Protein AF-A0A963JSX0-F1 (afdb_monomer_lite)

pLDDT: mean 95.36, std 4.75, range [69.44, 98.25]

Foldseek 3Di:
DDPDDDDDDDDDDPPAQQPPHPPPDDGPHDHDVVVVVVVVVCVVVVVVVVVVVVVVVVD

Radius of gyration: 15.13 Å; chains: 1; bounding box: 31×30×34 Å

Structure (mmCIF, N/CA/C/O backbone):
data_AF-A0A963JSX0-F1
#
_entry.id   AF-A0A963JSX0-F1
#
loop_
_atom_site.group_PDB
_atom_site.id
_atom_site.type_symbol
_atom_site.label_atom_id
_atom_site.label_alt_id
_atom_site.label_comp_id
_atom_site.label_asym_id
_atom_site.label_entity_id
_atom_site.label_seq_id
_atom_site.pdbx_PDB_ins_code
_atom_site.Cartn_x
_atom_site.Cartn_y
_atom_site.Cartn_z
_atom_site.occupancy
_atom_site.B_iso_or_equiv
_atom_site.auth_seq_id
_atom_site.auth_comp_id
_atom_site.auth_asym_id
_atom_site.auth_atom_id
_atom_site.pdbx_PDB_model_num
ATOM 1 N N . MET A 1 1 ? 8.404 -8.038 17.900 1.00 78.38 1 MET A N 1
ATOM 2 C CA . MET A 1 1 ? 6.951 -7.902 18.145 1.00 78.38 1 MET A CA 1
ATOM 3 C C . MET A 1 1 ? 6.729 -6.747 19.103 1.00 78.38 1 MET A C 1
ATOM 5 O O . MET A 1 1 ? 7.524 -6.613 20.025 1.00 78.38 1 MET A O 1
ATOM 9 N N . VAL A 1 2 ? 5.702 -5.920 18.883 1.00 86.50 2 VAL A N 1
ATOM 10 C CA . VAL A 1 2 ? 5.375 -4.774 19.750 1.00 86.50 2 VAL A CA 1
ATOM 11 C C . VAL A 1 2 ? 4.008 -5.028 20.407 1.00 86.50 2 VAL A C 1
ATOM 13 O O . VAL A 1 2 ? 3.049 -5.255 19.672 1.00 86.50 2 VAL A O 1
ATOM 16 N N . PRO A 1 3 ? 3.889 -5.051 21.752 1.00 92.25 3 PRO A N 1
ATOM 17 C CA . PRO A 1 3 ? 2.684 -5.523 22.441 1.00 92.25 3 PRO A CA 1
ATOM 18 C C . PRO A 1 3 ? 1.616 -4.423 22.583 1.00 92.25 3 PRO A C 1
ATOM 20 O O . PRO A 1 3 ? 1.150 -4.132 23.681 1.00 92.25 3 PRO A O 1
ATOM 23 N N . HIS A 1 4 ? 1.229 -3.797 21.472 1.00 94.69 4 HIS A N 1
ATOM 24 C CA . HIS A 1 4 ? 0.062 -2.917 21.402 1.00 94.69 4 HIS A CA 1
ATOM 25 C C . HIS A 1 4 ? -0.701 -3.136 20.093 1.00 94.69 4 HIS A C 1
ATOM 27 O O . HIS A 1 4 ? -0.120 -3.536 19.080 1.00 94.69 4 HIS A O 1
ATOM 33 N N . LEU A 1 5 ? -2.008 -2.858 20.115 1.00 94.94 5 LEU A N 1
ATOM 34 C CA . LEU A 1 5 ? -2.856 -2.942 18.930 1.00 94.94 5 LEU A CA 1
ATOM 35 C C . LEU A 1 5 ? -2.394 -1.922 17.881 1.00 94.94 5 LEU A C 1
ATOM 37 O O . LEU A 1 5 ? -2.357 -0.724 18.149 1.00 94.94 5 LEU A O 1
ATOM 41 N N . HIS A 1 6 ? -2.071 -2.406 16.687 1.00 96.19 6 HIS A N 1
ATOM 42 C CA . HIS A 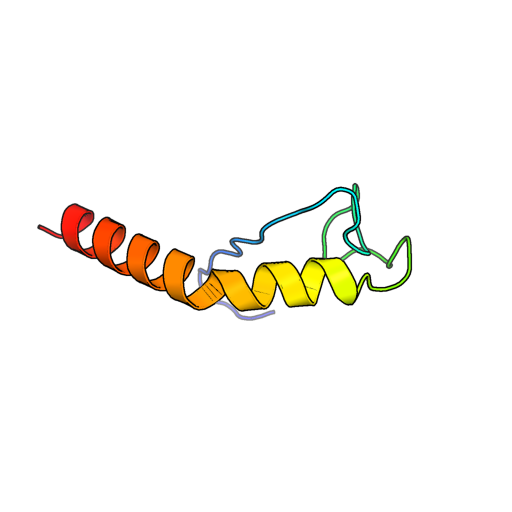1 6 ? -1.777 -1.591 15.514 1.00 96.19 6 HIS A CA 1
ATOM 43 C C . HIS A 1 6 ? -2.260 -2.318 14.259 1.00 96.19 6 HIS A C 1
ATOM 45 O O . HIS A 1 6 ? -2.388 -3.542 14.242 1.00 96.19 6 HIS A O 1
ATOM 51 N N . TRP A 1 7 ? -2.524 -1.551 13.205 1.00 95.81 7 TRP A N 1
ATOM 52 C CA . TRP A 1 7 ? -2.974 -2.069 11.919 1.00 95.81 7 TRP A CA 1
ATOM 53 C C . TRP A 1 7 ? -1.888 -1.854 10.868 1.00 95.81 7 TRP A C 1
ATOM 55 O O . TRP A 1 7 ? -1.313 -0.771 10.775 1.00 95.81 7 TRP A O 1
ATOM 65 N N . HIS A 1 8 ? -1.633 -2.870 10.047 1.00 96.62 8 HIS A N 1
ATOM 66 C CA . HIS A 1 8 ? -0.846 -2.726 8.827 1.00 96.62 8 HIS A CA 1
ATOM 67 C C . HIS A 1 8 ? -1.797 -2.497 7.650 1.00 96.62 8 HIS A C 1
ATOM 69 O O . HIS A 1 8 ? -2.552 -3.394 7.283 1.00 96.62 8 HIS A O 1
ATOM 75 N N . VAL A 1 9 ? -1.750 -1.311 7.046 1.00 95.25 9 VAL A N 1
ATOM 76 C CA . VAL A 1 9 ? -2.464 -0.999 5.799 1.00 95.25 9 VAL A CA 1
ATOM 77 C C . VAL A 1 9 ? -1.415 -0.848 4.703 1.00 95.25 9 VAL A C 1
ATOM 79 O O . VAL A 1 9 ? -0.619 0.085 4.738 1.00 95.25 9 VAL A O 1
ATOM 82 N N . ILE A 1 10 ? -1.357 -1.805 3.773 1.00 95.94 10 ILE A N 1
ATOM 83 C CA . ILE A 1 10 ? -0.268 -1.916 2.791 1.00 95.94 10 ILE A CA 1
ATOM 84 C C . ILE A 1 10 ? -0.861 -2.083 1.391 1.00 95.94 10 ILE A C 1
ATOM 86 O O . ILE A 1 10 ? -1.579 -3.050 1.136 1.00 95.94 10 ILE A O 1
ATOM 90 N N . ALA A 1 11 ? -0.544 -1.162 0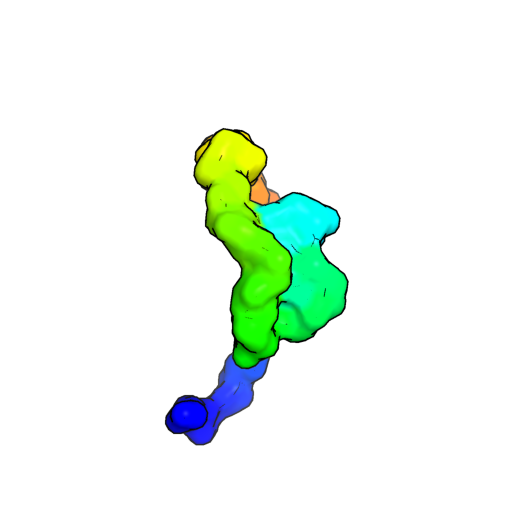.477 1.00 94.75 11 ALA A N 1
ATOM 91 C CA . ALA A 1 11 ? -0.888 -1.307 -0.936 1.00 94.75 11 ALA A CA 1
ATOM 92 C C . ALA A 1 11 ? -0.063 -2.442 -1.569 1.00 94.75 11 ALA A C 1
ATOM 94 O O . ALA A 1 11 ? 1.146 -2.526 -1.353 1.00 94.75 11 ALA A O 1
ATOM 95 N N . ARG A 1 12 ? -0.717 -3.320 -2.334 1.00 96.56 12 ARG A N 1
ATOM 96 C CA . ARG A 1 12 ? -0.105 -4.486 -2.991 1.00 96.56 12 ARG A CA 1
ATOM 97 C C . ARG A 1 12 ? -0.254 -4.372 -4.501 1.00 96.56 12 ARG A C 1
ATOM 99 O O . ARG A 1 12 ? -1.297 -3.923 -4.973 1.00 96.56 12 ARG A O 1
ATOM 106 N N . PHE A 1 13 ? 0.766 -4.803 -5.233 1.00 96.56 13 PHE A N 1
ATOM 107 C CA . PHE A 1 13 ? 0.811 -4.726 -6.692 1.00 96.56 13 PHE A CA 1
ATOM 108 C C . PHE A 1 13 ? 1.348 -6.037 -7.264 1.00 96.56 13 PHE A C 1
ATOM 110 O O . PHE A 1 13 ? 2.157 -6.707 -6.629 1.00 96.56 13 PHE A O 1
ATOM 117 N N . ASP A 1 14 ? 0.930 -6.393 -8.475 1.00 96.88 14 ASP A N 1
ATOM 118 C CA . ASP A 1 14 ? 1.394 -7.599 -9.174 1.00 96.88 14 ASP A CA 1
ATOM 119 C C . ASP A 1 14 ? 2.921 -7.640 -9.355 1.00 96.88 14 ASP A C 1
ATOM 121 O O . ASP A 1 14 ? 3.539 -8.701 -9.250 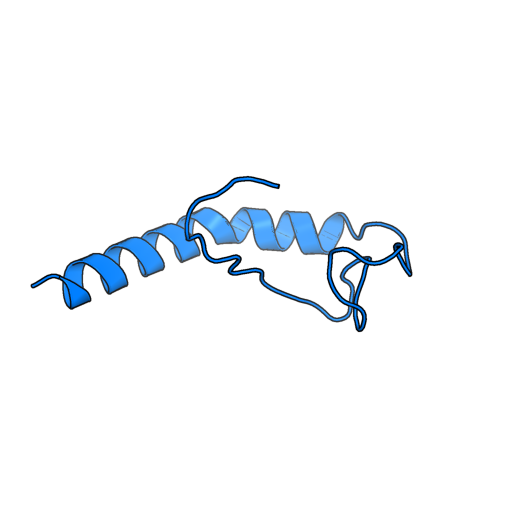1.00 96.88 14 ASP A O 1
ATOM 125 N N . TRP A 1 15 ? 3.533 -6.476 -9.557 1.00 96.50 15 TRP A N 1
ATOM 126 C CA . TRP A 1 15 ? 4.974 -6.299 -9.678 1.00 96.50 15 TRP A CA 1
ATOM 127 C C . TRP A 1 15 ? 5.708 -6.185 -8.336 1.00 96.50 15 TRP A C 1
ATOM 129 O O . TRP A 1 15 ? 6.941 -6.182 -8.339 1.00 96.50 15 TRP A O 1
ATOM 139 N N . ASP A 1 16 ? 5.009 -6.102 -7.194 1.00 96.44 16 ASP A N 1
ATOM 140 C CA . ASP A 1 16 ? 5.687 -6.004 -5.899 1.00 96.44 16 ASP A CA 1
ATOM 141 C C . ASP A 1 16 ? 6.537 -7.256 -5.629 1.00 96.44 16 ASP A C 1
ATOM 143 O O . ASP A 1 16 ? 6.242 -8.359 -6.102 1.00 96.44 16 ASP A O 1
ATOM 147 N N . SER A 1 17 ? 7.638 -7.086 -4.897 1.00 97.44 17 SER A N 1
ATOM 148 C CA . SER A 1 17 ? 8.664 -8.124 -4.738 1.00 97.44 17 SER A CA 1
ATOM 149 C C . SER A 1 17 ? 8.166 -9.395 -4.046 1.00 97.44 17 SER A C 1
ATOM 151 O O . SER A 1 17 ? 8.777 -10.452 -4.201 1.00 97.44 17 SER A O 1
ATOM 153 N N . HIS A 1 18 ? 7.060 -9.317 -3.305 1.00 97.81 18 HIS A N 1
ATOM 154 C CA . HIS A 1 18 ? 6.526 -10.413 -2.502 1.00 97.81 18 HIS A CA 1
ATOM 155 C C . HIS A 1 18 ? 5.220 -10.975 -3.064 1.00 97.81 18 HIS A C 1
ATOM 157 O O . HIS A 1 18 ? 4.807 -12.048 -2.641 1.00 97.81 18 HIS A O 1
ATOM 163 N N . PHE A 1 19 ? 4.553 -10.307 -4.004 1.00 97.62 19 PHE A N 1
ATOM 164 C CA . PHE A 1 19 ? 3.252 -10.722 -4.524 1.00 97.62 19 PHE A CA 1
ATOM 165 C C . PHE A 1 19 ? 3.349 -12.039 -5.306 1.00 97.62 19 PHE A C 1
ATOM 167 O O . PHE A 1 19 ? 4.301 -12.226 -6.062 1.00 97.62 19 PHE A O 1
ATOM 174 N N . PRO A 1 20 ? 2.390 -12.972 -5.187 1.00 97.00 20 PRO A N 1
ATOM 175 C CA . PRO A 1 20 ? 1.153 -12.913 -4.397 1.00 97.00 20 PRO A CA 1
ATOM 176 C C . PRO A 1 20 ? 1.304 -13.304 -2.918 1.00 97.00 20 PRO A C 1
ATOM 178 O O . PRO A 1 20 ? 0.319 -13.305 -2.183 1.00 97.00 20 PRO A O 1
ATOM 181 N N . ALA A 1 21 ? 2.508 -13.642 -2.452 1.00 98.25 21 ALA A N 1
ATOM 182 C CA . ALA A 1 21 ? 2.733 -14.011 -1.058 1.00 98.25 21 ALA A CA 1
ATOM 183 C C . ALA A 1 21 ? 2.555 -12.803 -0.107 1.00 98.25 21 ALA A C 1
ATOM 185 O O . ALA A 1 21 ? 2.551 -11.637 -0.536 1.00 98.25 21 ALA A O 1
ATOM 186 N N . PRO A 1 22 ? 2.391 -13.053 1.205 1.00 97.75 22 PRO A N 1
ATOM 187 C CA . PRO A 1 22 ? 2.410 -12.001 2.216 1.00 97.75 22 PRO A CA 1
ATOM 188 C C . PRO A 1 22 ? 3.718 -11.200 2.185 1.00 97.75 22 PRO A C 1
ATOM 190 O O . PRO A 1 22 ? 4.778 -11.742 1.884 1.00 97.75 22 PRO A O 1
ATOM 193 N N . VAL A 1 23 ? 3.660 -9.922 2.569 1.00 97.00 23 VAL A N 1
ATOM 194 C CA . VAL A 1 23 ? 4.824 -9.006 2.558 1.00 97.00 23 VAL A CA 1
ATOM 195 C C . VAL A 1 23 ? 5.957 -9.410 3.506 1.00 97.00 23 VAL A C 1
ATOM 197 O O . VAL A 1 23 ? 7.052 -8.875 3.411 1.00 97.00 23 VAL A O 1
ATOM 200 N N . TRP A 1 24 ? 5.694 -10.342 4.424 1.00 96.69 24 TRP A N 1
ATOM 201 C CA . TRP A 1 24 ? 6.676 -10.885 5.367 1.00 96.69 24 TRP A CA 1
ATOM 202 C C . TRP A 1 24 ? 7.270 -12.233 4.928 1.00 96.69 24 TRP A C 1
ATOM 204 O O . TRP A 1 24 ? 8.031 -12.834 5.682 1.00 96.69 24 TRP A O 1
ATOM 214 N N . ALA A 1 25 ? 6.896 -12.747 3.753 1.00 97.94 25 ALA A N 1
ATOM 215 C CA . ALA A 1 25 ? 7.505 -13.946 3.183 1.00 97.94 25 ALA A CA 1
ATOM 216 C C . ALA A 1 25 ? 8.892 -13.635 2.587 1.00 97.94 25 ALA A C 1
ATOM 218 O O . ALA A 1 25 ? 9.341 -12.493 2.582 1.00 97.94 25 ALA A O 1
ATOM 219 N N . ALA A 1 26 ? 9.574 -14.646 2.048 1.00 98.00 26 ALA A N 1
ATOM 220 C CA . ALA A 1 26 ? 10.742 -14.398 1.209 1.00 98.00 26 ALA A CA 1
ATOM 221 C C . ALA A 1 26 ? 10.331 -13.678 -0.090 1.00 98.00 26 ALA A C 1
ATOM 223 O O . ALA A 1 26 ? 9.266 -13.955 -0.652 1.00 98.00 26 ALA A O 1
ATOM 224 N N . ALA A 1 27 ? 11.189 -12.783 -0.584 1.00 97.75 27 ALA A N 1
ATOM 225 C CA . ALA A 1 27 ? 10.966 -12.105 -1.856 1.00 97.75 27 ALA A CA 1
ATOM 226 C C . ALA A 1 27 ? 10.935 -13.115 -3.018 1.00 97.75 27 ALA A C 1
ATOM 228 O O . ALA A 1 27 ? 11.777 -14.007 -3.109 1.00 97.75 27 ALA A O 1
ATOM 229 N N . GLN A 1 28 ? 9.973 -12.945 -3.924 1.00 97.69 28 GLN A N 1
ATOM 230 C CA . GLN A 1 28 ? 9.798 -13.770 -5.124 1.00 97.69 28 GLN A CA 1
ATOM 231 C C . GLN A 1 28 ? 10.480 -13.167 -6.356 1.00 97.69 28 GLN A C 1
ATOM 233 O O . GLN A 1 28 ? 10.746 -13.871 -7.328 1.00 97.69 28 GLN A O 1
ATOM 238 N N . ARG A 1 29 ? 10.731 -11.853 -6.339 1.00 96.69 29 ARG A N 1
ATOM 239 C CA . ARG A 1 29 ? 11.379 -11.103 -7.422 1.00 96.69 29 ARG A CA 1
ATOM 240 C C . ARG A 1 29 ? 12.096 -9.855 -6.891 1.00 96.69 29 ARG A C 1
ATOM 242 O O . ARG A 1 29 ? 11.801 -9.425 -5.773 1.00 96.69 29 ARG A O 1
ATOM 249 N N . PRO A 1 30 ? 13.024 -9.259 -7.664 1.00 97.12 30 PRO A N 1
ATOM 250 C CA . PRO A 1 30 ? 13.669 -8.004 -7.294 1.00 97.12 30 PRO A CA 1
ATOM 251 C C . PRO A 1 30 ? 12.676 -6.849 -7.126 1.00 97.12 30 PRO A C 1
ATOM 253 O O . PRO A 1 30 ? 11.570 -6.866 -7.662 1.00 97.12 30 PRO A O 1
ATOM 256 N N . ARG A 1 31 ? 13.111 -5.817 -6.403 1.00 94.69 31 ARG A N 1
ATOM 257 C CA . ARG A 1 31 ? 12.389 -4.550 -6.246 1.00 94.69 31 ARG A CA 1
ATOM 258 C C . ARG A 1 31 ? 12.205 -3.858 -7.606 1.00 94.69 31 ARG A C 1
ATOM 260 O O . ARG A 1 31 ? 13.155 -3.794 -8.387 1.00 94.69 31 ARG A O 1
ATOM 267 N N . ALA A 1 32 ? 11.022 -3.306 -7.868 1.00 94.56 32 ALA A N 1
ATOM 268 C CA . ALA A 1 32 ? 10.714 -2.619 -9.121 1.00 94.56 32 ALA A CA 1
ATOM 269 C C . ALA A 1 32 ? 10.774 -1.093 -8.927 1.00 94.56 32 ALA A C 1
ATOM 271 O O . ALA A 1 32 ? 9.775 -0.457 -8.612 1.00 94.56 32 ALA A O 1
ATOM 272 N N . ALA A 1 33 ? 11.954 -0.496 -9.124 1.00 94.12 33 ALA A N 1
ATOM 273 C CA . ALA A 1 33 ? 12.192 0.915 -8.796 1.00 94.12 33 ALA A CA 1
ATOM 274 C C . ALA A 1 33 ? 11.308 1.897 -9.590 1.00 94.12 33 ALA A C 1
ATOM 276 O O . ALA A 1 33 ? 10.707 2.792 -9.013 1.00 94.12 33 ALA A O 1
ATOM 277 N N . GLN A 1 34 ? 11.164 1.701 -10.904 1.00 96.06 34 GLN A N 1
ATOM 278 C CA . GLN A 1 34 ? 10.390 2.614 -11.755 1.00 96.06 34 GLN A CA 1
ATOM 279 C C . GLN A 1 34 ? 8.908 2.755 -11.349 1.00 96.06 34 GLN A C 1
ATOM 281 O O . GLN A 1 34 ? 8.440 3.888 -11.218 1.00 96.06 34 GLN A O 1
ATOM 286 N N . PRO A 1 35 ? 8.133 1.668 -11.150 1.00 95.88 35 PRO A N 1
ATOM 287 C CA . PRO A 1 35 ? 6.755 1.816 -10.695 1.00 95.88 35 PRO A CA 1
ATOM 288 C C . PRO A 1 35 ? 6.666 2.335 -9.252 1.00 95.88 35 PRO A C 1
ATOM 290 O O . PRO A 1 35 ? 5.708 3.031 -8.923 1.00 95.88 35 PRO A O 1
ATOM 293 N N . GLU A 1 36 ? 7.660 2.073 -8.402 1.00 95.12 36 GLU A N 1
ATOM 294 C CA . GLU A 1 36 ? 7.713 2.647 -7.055 1.00 95.12 36 GLU A CA 1
ATOM 295 C C . GLU A 1 36 ? 7.948 4.159 -7.069 1.00 95.12 36 GLU A C 1
ATOM 297 O O . GLU A 1 36 ? 7.253 4.871 -6.347 1.00 95.12 36 GLU A O 1
ATOM 302 N N . ASP A 1 37 ? 8.838 4.666 -7.923 1.00 96.75 37 ASP A N 1
ATOM 303 C CA . ASP A 1 37 ? 9.054 6.107 -8.101 1.00 96.75 37 ASP A CA 1
ATOM 304 C C . ASP A 1 37 ? 7.759 6.794 -8.572 1.00 96.75 37 ASP A C 1
ATOM 306 O O . ASP A 1 37 ? 7.366 7.850 -8.063 1.00 96.75 37 ASP A O 1
ATOM 310 N N . ALA A 1 38 ? 7.029 6.155 -9.495 1.00 96.00 38 ALA A N 1
ATOM 311 C CA . ALA A 1 38 ? 5.729 6.635 -9.959 1.00 96.00 38 ALA A CA 1
ATOM 312 C C . ALA A 1 38 ? 4.665 6.645 -8.844 1.00 96.00 38 ALA A C 1
ATOM 314 O O . ALA A 1 38 ? 3.831 7.554 -8.792 1.00 96.00 38 ALA A O 1
ATOM 315 N N . LEU A 1 39 ? 4.677 5.665 -7.933 1.00 95.50 39 LEU A N 1
ATOM 316 C CA . LEU A 1 39 ? 3.816 5.679 -6.746 1.00 95.50 39 LEU A CA 1
ATOM 317 C C . LEU A 1 39 ? 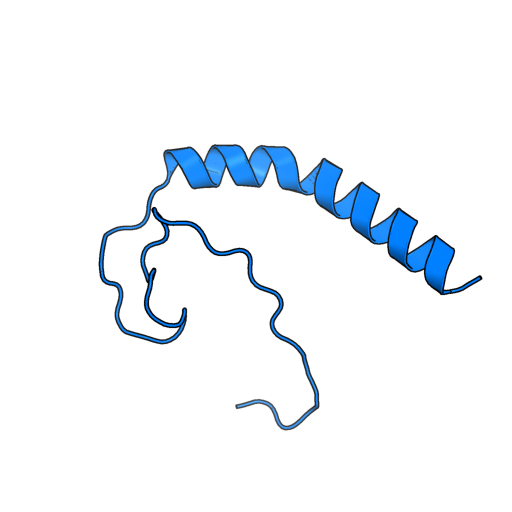4.234 6.763 -5.752 1.00 95.50 39 LEU A C 1
ATOM 319 O O . LEU A 1 39 ? 3.367 7.449 -5.211 1.00 95.50 39 LEU A O 1
ATOM 323 N N . GLN A 1 40 ? 5.536 6.952 -5.537 1.00 96.38 40 GLN A N 1
ATOM 324 C CA . GLN A 1 40 ? 6.066 7.951 -4.614 1.00 96.38 40 GLN A CA 1
ATOM 325 C C . GLN A 1 40 ? 5.636 9.366 -5.018 1.00 96.38 40 GLN A C 1
ATOM 327 O O . GLN A 1 40 ? 5.204 10.141 -4.166 1.00 96.38 40 GLN A O 1
ATOM 332 N N . ALA A 1 41 ? 5.633 9.673 -6.318 1.00 97.81 41 ALA A N 1
ATOM 333 C CA . ALA A 1 41 ? 5.125 10.942 -6.840 1.00 97.81 41 ALA A CA 1
ATOM 334 C C . ALA A 1 41 ? 3.632 11.190 -6.527 1.00 97.81 41 ALA A C 1
ATOM 336 O O . ALA A 1 41 ? 3.185 12.336 -6.496 1.00 97.81 41 ALA A O 1
ATOM 337 N N . ARG A 1 42 ? 2.848 10.133 -6.274 1.00 96.88 42 ARG A N 1
ATOM 338 C CA . ARG A 1 42 ? 1.408 10.210 -5.966 1.00 96.88 42 ARG A CA 1
ATOM 339 C C . ARG A 1 42 ? 1.106 10.278 -4.468 1.00 96.88 42 ARG A C 1
ATOM 341 O O . ARG A 1 42 ? -0.034 10.586 -4.111 1.00 96.88 42 ARG A O 1
ATOM 348 N N . LEU A 1 43 ? 2.087 10.006 -3.602 1.00 96.50 43 LEU A N 1
ATOM 349 C CA . LEU A 1 43 ? 1.893 9.986 -2.148 1.00 96.50 43 LEU A CA 1
ATOM 350 C C . LEU A 1 43 ? 1.319 11.298 -1.594 1.00 96.50 43 LEU A C 1
ATOM 352 O O . LEU A 1 43 ? 0.333 11.210 -0.864 1.00 96.50 43 LEU A O 1
ATOM 356 N N . PRO A 1 44 ? 1.795 12.501 -1.981 1.00 98.06 44 PRO A N 1
ATOM 357 C CA . PRO A 1 44 ? 1.261 13.743 -1.417 1.00 98.06 44 PRO A CA 1
ATOM 358 C C . PRO A 1 44 ? -0.245 13.923 -1.658 1.00 98.06 44 PRO A C 1
ATOM 360 O O . PRO A 1 44 ? -0.980 14.340 -0.764 1.00 98.06 44 PRO A O 1
ATOM 363 N N . ALA A 1 45 ? -0.727 13.565 -2.852 1.00 97.81 45 ALA A N 1
ATOM 364 C CA . ALA A 1 45 ? -2.147 13.655 -3.188 1.00 97.81 45 ALA A CA 1
ATOM 365 C C . ALA A 1 45 ? -2.986 12.623 -2.414 1.00 97.81 45 ALA A C 1
ATOM 367 O O . ALA A 1 45 ? -4.063 12.950 -1.914 1.00 97.81 45 ALA A O 1
ATOM 368 N N . MET A 1 46 ? -2.482 11.392 -2.277 1.00 96.75 46 MET A N 1
ATOM 369 C CA . MET A 1 46 ? -3.134 10.349 -1.480 1.00 96.75 46 MET A CA 1
ATOM 370 C C . MET A 1 46 ? -3.212 10.739 0.002 1.00 96.75 46 MET A C 1
ATOM 372 O O . MET A 1 46 ? -4.259 10.588 0.627 1.00 96.75 46 MET A O 1
ATOM 376 N N . GLU A 1 47 ? -2.134 11.289 0.562 1.00 97.12 47 GLU A N 1
ATOM 377 C CA . GLU A 1 47 ? -2.109 11.778 1.942 1.00 97.12 47 GLU A CA 1
ATOM 378 C C . GLU A 1 47 ? -3.107 12.915 2.167 1.00 97.12 47 GLU A C 1
ATOM 380 O O . GLU A 1 47 ? -3.805 12.920 3.181 1.00 97.12 47 GLU A O 1
ATOM 385 N N . ALA A 1 48 ? -3.204 13.868 1.235 1.00 98.19 48 ALA A N 1
ATOM 386 C CA . ALA A 1 48 ? -4.192 14.942 1.311 1.00 98.19 48 ALA A CA 1
ATOM 387 C C . ALA A 1 48 ? -5.625 14.384 1.329 1.00 98.19 48 ALA A C 1
ATOM 389 O O . ALA A 1 48 ? -6.433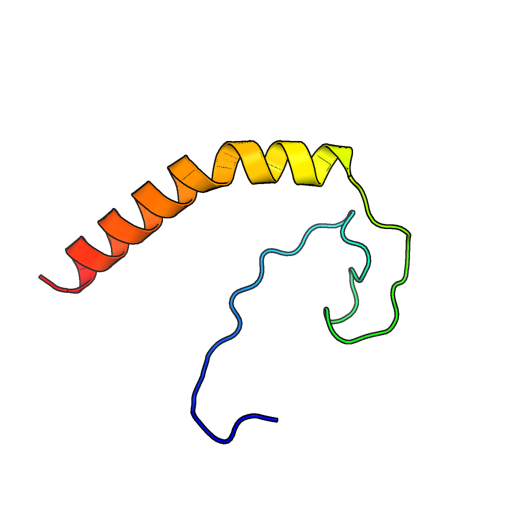 14.782 2.171 1.00 98.19 48 ALA A O 1
ATOM 390 N N . HIS A 1 49 ? -5.915 13.408 0.464 1.00 97.75 49 HIS A N 1
ATOM 391 C CA . HIS A 1 49 ? -7.215 12.740 0.427 1.00 97.75 49 HIS A CA 1
ATOM 392 C C . HIS A 1 49 ? -7.517 11.985 1.730 1.00 97.75 49 HIS A C 1
ATOM 394 O O . HIS A 1 49 ? -8.609 12.110 2.281 1.00 97.75 49 HIS A O 1
ATOM 400 N N . MET A 1 50 ? -6.536 11.255 2.271 1.00 96.50 50 MET A N 1
ATOM 401 C CA . MET A 1 50 ? -6.675 10.536 3.539 1.00 96.50 50 MET A CA 1
ATOM 402 C C . MET A 1 50 ? -6.976 11.488 4.700 1.00 96.50 50 MET A C 1
ATOM 404 O O . MET A 1 50 ? -7.880 11.225 5.490 1.00 96.50 50 MET A O 1
ATOM 408 N N . ARG A 1 51 ? -6.267 12.622 4.785 1.00 97.31 51 ARG A N 1
ATOM 409 C CA . ARG A 1 51 ? -6.522 13.646 5.811 1.00 97.31 51 ARG A CA 1
ATOM 410 C C . ARG A 1 51 ? -7.938 14.207 5.702 1.00 97.31 51 ARG A C 1
ATOM 412 O O . ARG A 1 51 ? -8.609 14.332 6.721 1.00 97.31 51 ARG A O 1
ATOM 419 N N . GLN A 1 52 ? -8.403 14.507 4.488 1.00 9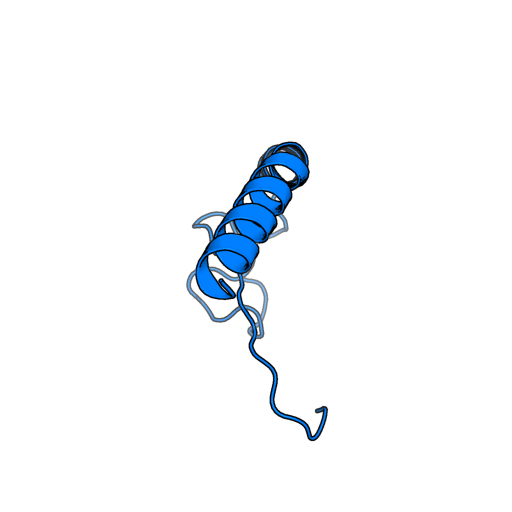7.94 52 GLN A N 1
ATOM 420 C CA . GLN A 1 52 ? -9.761 15.001 4.262 1.00 97.94 52 GLN A CA 1
ATOM 421 C C . GLN A 1 52 ? -10.821 13.975 4.688 1.00 97.94 52 GLN A C 1
ATOM 423 O O . GLN A 1 52 ? -11.758 14.333 5.397 1.00 97.94 52 GLN A O 1
ATOM 428 N N . ALA A 1 53 ? -10.663 12.709 4.295 1.00 97.19 53 ALA A N 1
ATOM 429 C CA . ALA A 1 53 ? -11.599 11.646 4.653 1.00 97.19 53 ALA A CA 1
ATOM 430 C C . ALA A 1 53 ? -11.663 11.423 6.174 1.00 97.19 53 ALA A C 1
ATOM 432 O O . ALA A 1 53 ? -12.747 11.305 6.740 1.00 97.19 53 ALA A O 1
ATOM 433 N N . LEU A 1 54 ? -10.510 11.430 6.853 1.00 96.25 54 LEU A N 1
ATOM 434 C CA . LEU A 1 54 ? -10.450 11.299 8.311 1.00 96.25 54 LEU A CA 1
ATOM 435 C C . LEU A 1 54 ? -11.084 12.498 9.028 1.00 96.25 54 LEU A C 1
ATOM 437 O O . LEU A 1 54 ? -11.782 12.307 10.019 1.00 96.25 54 LEU A O 1
ATOM 441 N N . ALA A 1 55 ? -10.885 13.718 8.520 1.00 96.69 55 ALA A N 1
ATOM 442 C CA . ALA A 1 55 ? -11.523 14.911 9.070 1.00 96.69 55 ALA A CA 1
ATOM 443 C C . ALA A 1 55 ? -13.054 14.862 8.932 1.00 96.69 55 ALA A C 1
ATOM 445 O O . ALA A 1 55 ? -13.757 15.243 9.860 1.00 96.69 55 ALA A O 1
ATOM 446 N N . GLN A 1 56 ? -13.566 14.362 7.802 1.00 96.31 56 GLN A N 1
ATOM 447 C CA . GLN A 1 56 ? -15.005 14.175 7.578 1.00 96.31 56 GLN A CA 1
ATOM 448 C C . GLN A 1 56 ? -15.607 13.081 8.460 1.00 96.31 56 GLN A C 1
ATOM 450 O O . GLN A 1 56 ? -16.766 13.179 8.832 1.00 96.31 56 GLN A O 1
ATOM 455 N N . TRP A 1 57 ? -14.842 12.037 8.777 1.00 94.31 57 TRP A N 1
ATOM 456 C CA . TRP A 1 57 ? -15.310 10.958 9.646 1.00 94.31 57 TRP A CA 1
ATOM 457 C C . TRP A 1 57 ? -15.396 11.367 11.124 1.00 94.31 57 TRP A C 1
ATOM 459 O O . TRP A 1 57 ? -16.183 10.796 11.873 1.00 94.31 57 TRP A O 1
ATOM 469 N N . ALA A 1 58 ? -14.575 12.330 11.548 1.00 83.62 58 ALA A N 1
ATOM 470 C CA . ALA A 1 58 ? -14.490 12.771 12.938 1.00 83.62 58 ALA A CA 1
ATOM 471 C C . ALA A 1 58 ? -15.484 13.887 13.324 1.00 83.62 58 ALA A C 1
ATOM 473 O O . ALA A 1 58 ? -15.582 14.197 14.512 1.00 83.62 58 ALA A O 1
ATOM 474 N N . GLY A 1 59 ? -16.162 14.511 12.353 1.00 69.44 59 GLY A N 1
ATOM 475 C CA . GLY A 1 59 ? -17.193 15.539 12.566 1.00 69.44 59 GLY A CA 1
ATOM 476 C C . GLY A 1 59 ? -18.599 14.977 12.442 1.00 69.44 59 GLY A C 1
ATOM 477 O O . GLY A 1 59 ? -19.477 15.476 13.178 1.00 69.44 59 GLY A O 1
#

Secondary structure (DSSP, 8-state):
--SS---------TTSTTTTS-TTS--SS---HHHHHHHHTTHHHHHHHHHHHHHHHH-

Sequence (59 aa):
MVPHLHWHVIARFDWDSHFPAPVWAAAQRPRAAQPEDALQARLPAMEAHMRQALAQWAG